Protein AF-A0A1Z9GY98-F1 (afdb_monomer)

pLDDT: mean 76.9, std 14.37, range [49.22, 94.06]

Mean predicted aligned error: 10.03 Å

Structure (mmCIF, N/CA/C/O backbone):
data_AF-A0A1Z9GY98-F1
#
_entry.id   AF-A0A1Z9GY98-F1
#
loop_
_atom_site.group_PDB
_atom_site.id
_atom_site.type_symbol
_atom_site.label_atom_id
_atom_site.label_alt_id
_atom_site.label_comp_id
_atom_site.label_asym_id
_atom_site.label_entity_id
_atom_site.label_seq_id
_atom_site.pdbx_PDB_ins_code
_atom_site.Cartn_x
_atom_site.Cartn_y
_atom_site.Cartn_z
_atom_site.occupancy
_atom_site.B_iso_or_equiv
_atom_site.auth_seq_id
_atom_site.auth_comp_id
_atom_site.auth_asym_id
_atom_site.auth_atom_id
_atom_site.pdbx_PDB_model_num
ATOM 1 N N . MET A 1 1 ? 24.346 -24.368 -17.189 1.00 52.72 1 MET A N 1
ATOM 2 C CA . MET A 1 1 ? 24.889 -23.141 -17.813 1.00 52.72 1 MET A CA 1
ATOM 3 C C . MET A 1 1 ? 23.763 -22.202 -18.255 1.00 52.72 1 MET A C 1
ATOM 5 O O . MET A 1 1 ? 23.745 -21.075 -17.799 1.00 52.72 1 MET A O 1
ATOM 9 N N . PHE A 1 2 ? 22.738 -22.701 -18.958 1.00 55.59 2 PHE A N 1
ATOM 10 C CA . PHE A 1 2 ? 21.555 -21.947 -19.426 1.00 55.59 2 PHE A CA 1
ATOM 11 C C . PHE A 1 2 ? 20.809 -21.083 -18.377 1.00 55.59 2 PHE A C 1
ATOM 13 O O . PHE A 1 2 ? 20.422 -19.958 -18.664 1.00 55.59 2 PHE A O 1
ATOM 20 N N . LEU A 1 3 ? 20.642 -21.569 -17.136 1.00 59.59 3 LEU A N 1
ATOM 21 C CA . LEU A 1 3 ? 19.925 -20.823 -16.086 1.00 59.59 3 LEU A CA 1
ATOM 22 C C . LEU A 1 3 ? 20.679 -19.600 -15.531 1.00 59.59 3 L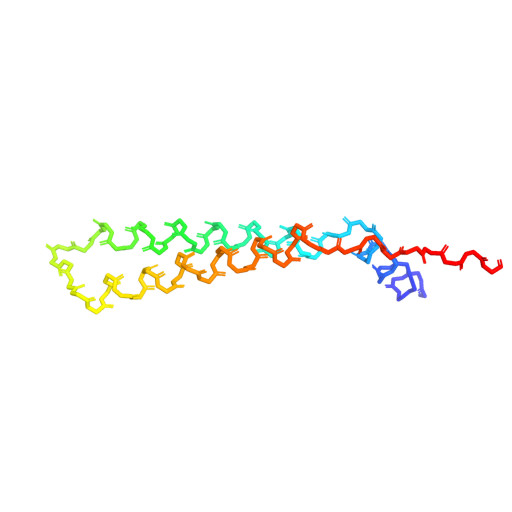EU A C 1
ATOM 24 O O . LEU A 1 3 ? 20.057 -18.778 -14.868 1.00 59.59 3 LEU A O 1
ATOM 28 N N . ARG A 1 4 ? 21.999 -19.475 -15.720 1.00 59.47 4 ARG A N 1
ATOM 29 C CA . ARG A 1 4 ? 22.763 -18.367 -15.113 1.00 59.47 4 ARG A CA 1
ATOM 30 C C . ARG A 1 4 ? 22.839 -17.131 -16.006 1.00 59.47 4 ARG A C 1
ATOM 32 O O . ARG A 1 4 ? 22.830 -16.028 -15.470 1.00 59.47 4 ARG A O 1
ATOM 39 N N . ASP A 1 5 ? 22.845 -17.318 -17.324 1.00 58.91 5 ASP A N 1
ATOM 40 C CA . ASP A 1 5 ? 23.116 -16.233 -18.272 1.00 58.91 5 ASP A CA 1
ATOM 41 C C . ASP A 1 5 ? 21.830 -15.615 -18.852 1.00 58.91 5 ASP A C 1
ATOM 43 O O . ASP A 1 5 ? 21.733 -14.393 -18.959 1.00 58.91 5 ASP A O 1
ATOM 47 N N . GLU A 1 6 ? 20.789 -16.413 -19.132 1.00 58.88 6 GLU A N 1
ATOM 48 C CA . GLU A 1 6 ? 19.558 -15.894 -19.756 1.00 58.88 6 GLU A CA 1
ATOM 49 C C . GLU A 1 6 ? 18.523 -15.354 -18.761 1.00 58.88 6 GLU A C 1
ATOM 51 O O . GLU A 1 6 ? 17.839 -14.380 -19.062 1.00 58.88 6 GLU A O 1
ATOM 56 N N . LEU A 1 7 ? 18.412 -15.923 -17.554 1.00 59.75 7 LEU A N 1
ATOM 57 C CA . LEU A 1 7 ? 17.475 -15.458 -16.517 1.00 59.75 7 LEU A CA 1
ATOM 58 C C . LEU A 1 7 ? 17.638 -13.971 -16.146 1.00 59.75 7 LEU A C 1
ATOM 60 O O . LEU A 1 7 ? 16.629 -13.259 -16.132 1.00 59.75 7 LEU A O 1
ATOM 64 N N . PRO A 1 8 ? 18.855 -13.456 -15.870 1.00 58.09 8 PRO A N 1
ATOM 65 C CA . PRO A 1 8 ? 19.035 -12.034 -15.583 1.00 58.09 8 PRO A CA 1
ATOM 66 C C . PRO A 1 8 ? 18.749 -11.154 -16.807 1.00 58.09 8 PRO A C 1
ATOM 68 O O . PRO A 1 8 ? 18.203 -10.060 -16.652 1.00 58.09 8 PRO A O 1
ATOM 71 N N . GLN A 1 9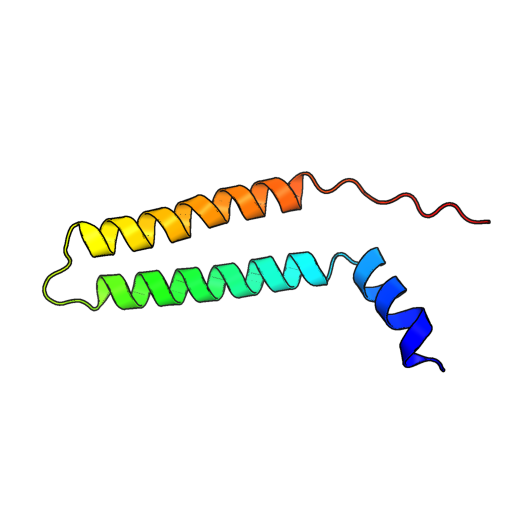 ? 19.034 -11.634 -18.022 1.00 57.81 9 GLN A N 1
ATOM 72 C CA . GLN A 1 9 ? 18.684 -10.930 -19.258 1.00 57.81 9 GLN A CA 1
ATOM 73 C C . GLN A 1 9 ? 17.168 -10.887 -19.485 1.00 57.81 9 GLN A C 1
ATOM 75 O O . GLN A 1 9 ? 16.642 -9.817 -19.771 1.00 57.81 9 GLN A O 1
ATOM 80 N N . PHE A 1 10 ? 16.436 -11.980 -19.274 1.00 56.75 10 PHE A N 1
ATOM 81 C CA . PH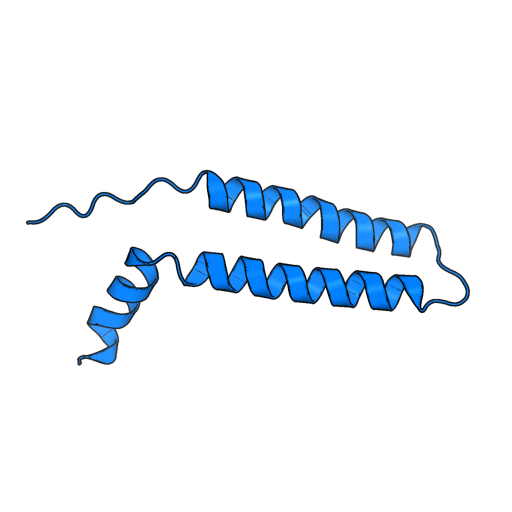E A 1 10 ? 14.977 -12.026 -19.426 1.00 56.75 10 PHE A CA 1
ATOM 82 C C . PHE A 1 10 ? 14.242 -11.197 -18.357 1.00 56.75 10 PHE A C 1
ATOM 84 O O . PHE A 1 10 ? 13.302 -10.462 -18.673 1.00 56.75 10 PHE A O 1
ATOM 91 N N . LEU A 1 11 ? 14.691 -11.263 -17.096 1.00 56.97 11 LEU A N 1
ATOM 92 C CA . LEU A 1 11 ? 14.132 -10.485 -15.979 1.00 56.97 11 LEU A CA 1
ATOM 93 C C . LEU A 1 11 ? 14.383 -8.977 -16.128 1.00 56.97 11 LEU A C 1
ATOM 95 O O . LEU A 1 11 ? 13.489 -8.180 -15.824 1.00 56.97 11 LEU A O 1
ATOM 99 N N . SER A 1 12 ? 15.568 -8.594 -16.613 1.00 56.19 12 SER A N 1
ATOM 100 C CA . SER A 1 12 ? 15.930 -7.198 -16.884 1.00 56.19 12 SER A CA 1
ATOM 101 C C . SER A 1 12 ? 15.173 -6.642 -18.095 1.00 56.19 12 SER A C 1
ATOM 103 O O . SER A 1 12 ? 14.573 -5.568 -18.021 1.00 56.19 12 SER A O 1
ATOM 105 N N . ASN A 1 13 ? 15.106 -7.403 -19.191 1.00 58.66 13 ASN A N 1
ATOM 106 C CA . ASN A 1 13 ? 14.577 -6.906 -20.460 1.00 58.66 13 ASN A CA 1
ATOM 107 C C . ASN A 1 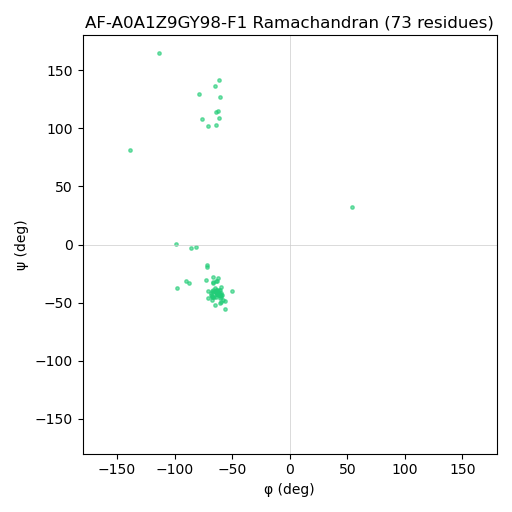13 ? 13.045 -6.727 -20.446 1.00 58.66 13 ASN A C 1
ATOM 109 O O . ASN A 1 13 ? 12.516 -5.824 -21.093 1.00 58.66 13 ASN A O 1
ATOM 113 N N . TRP A 1 14 ? 12.312 -7.534 -19.666 1.00 60.31 14 TRP A N 1
ATOM 114 C CA . TRP A 1 14 ? 10.842 -7.480 -19.638 1.00 60.31 14 TRP A CA 1
ATOM 115 C C . TRP A 1 14 ? 10.248 -6.682 -18.463 1.00 60.31 14 TRP A C 1
ATOM 117 O O . TRP A 1 14 ? 9.024 -6.544 -18.361 1.00 60.31 14 TRP A O 1
ATOM 127 N N . ARG A 1 15 ? 11.084 -6.103 -17.585 1.00 70.25 15 ARG A N 1
ATOM 128 C CA . ARG A 1 15 ? 10.636 -5.388 -16.368 1.00 70.25 15 ARG A CA 1
ATOM 129 C C . ARG A 1 15 ? 9.716 -6.249 -15.487 1.00 70.25 15 ARG A C 1
ATOM 131 O O . ARG A 1 15 ? 8.814 -5.736 -14.823 1.00 70.25 15 ARG A O 1
ATOM 138 N N . THR A 1 16 ? 9.928 -7.562 -15.479 1.00 69.06 16 THR A N 1
ATOM 139 C CA . THR A 1 16 ? 9.071 -8.519 -14.765 1.00 69.06 16 THR A CA 1
ATOM 140 C C . THR A 1 16 ? 9.169 -8.334 -13.254 1.00 69.06 16 THR A C 1
ATOM 142 O O . THR A 1 16 ? 8.147 -8.322 -12.576 1.00 69.06 16 THR A O 1
ATOM 145 N N . VAL A 1 17 ? 10.378 -8.091 -12.734 1.00 73.75 17 VAL A N 1
ATOM 146 C CA . VAL A 1 17 ? 10.619 -7.839 -11.303 1.00 73.75 17 VAL A CA 1
ATOM 147 C C . VAL A 1 17 ? 9.782 -6.664 -10.778 1.00 73.75 17 VAL A C 1
ATOM 149 O O . VAL A 1 17 ? 8.991 -6.876 -9.859 1.00 73.75 17 VAL A O 1
ATOM 152 N N . PRO A 1 18 ? 9.854 -5.450 -11.361 1.00 76.56 18 PRO A N 1
ATOM 153 C CA . PRO A 1 18 ? 9.055 -4.344 -10.852 1.00 76.56 18 PRO A CA 1
ATOM 154 C C . PRO A 1 18 ? 7.541 -4.540 -11.046 1.00 76.56 18 PRO A C 1
ATOM 156 O O . PRO A 1 18 ? 6.769 -4.071 -10.218 1.00 76.56 18 PRO A O 1
ATOM 159 N N . ARG A 1 19 ? 7.085 -5.282 -12.066 1.00 77.88 19 ARG A N 1
ATOM 160 C CA . ARG A 1 19 ? 5.654 -5.627 -12.215 1.00 77.88 19 ARG A CA 1
ATOM 161 C C . ARG A 1 19 ? 5.156 -6.566 -11.121 1.00 77.88 19 ARG A C 1
ATOM 163 O O . ARG A 1 19 ? 4.080 -6.339 -10.575 1.00 77.88 19 ARG A O 1
ATOM 170 N N . ILE A 1 20 ? 5.936 -7.595 -10.793 1.00 83.19 20 ILE A N 1
ATOM 171 C CA . ILE A 1 20 ? 5.613 -8.523 -9.703 1.00 83.19 20 ILE A CA 1
ATOM 172 C C . ILE A 1 20 ? 5.587 -7.768 -8.372 1.00 83.19 20 ILE A C 1
ATOM 174 O O . ILE A 1 20 ? 4.653 -7.952 -7.596 1.00 83.19 20 ILE A O 1
ATOM 178 N N . MET A 1 21 ? 6.543 -6.864 -8.133 1.00 81.12 21 MET A N 1
ATOM 179 C CA . MET A 1 21 ? 6.527 -6.017 -6.936 1.00 81.12 21 MET A CA 1
ATOM 180 C C . MET A 1 21 ? 5.267 -5.148 -6.854 1.00 81.12 21 MET A C 1
ATOM 182 O O . MET A 1 21 ? 4.666 -5.080 -5.788 1.00 81.12 21 MET A O 1
ATOM 186 N N . MET A 1 22 ? 4.814 -4.550 -7.963 1.00 83.69 22 MET A N 1
ATOM 187 C CA . MET A 1 22 ? 3.557 -3.787 -7.992 1.00 83.69 22 MET A CA 1
ATOM 188 C C . MET A 1 22 ? 2.332 -4.656 -7.671 1.00 83.69 22 MET A C 1
ATOM 190 O O . MET A 1 22 ? 1.457 -4.227 -6.920 1.00 83.69 22 MET A O 1
ATOM 194 N N . ALA A 1 23 ? 2.271 -5.878 -8.206 1.00 86.50 23 ALA A N 1
ATOM 195 C CA . ALA A 1 23 ? 1.173 -6.806 -7.932 1.00 86.50 23 ALA A CA 1
ATOM 196 C C . ALA A 1 23 ? 1.150 -7.255 -6.460 1.00 86.50 23 ALA A C 1
ATOM 198 O O . ALA A 1 23 ? 0.101 -7.220 -5.817 1.00 86.50 23 ALA A O 1
ATOM 199 N N . LEU A 1 24 ? 2.313 -7.613 -5.905 1.00 88.44 24 LEU A N 1
ATOM 200 C CA . LEU A 1 24 ? 2.462 -7.948 -4.486 1.00 88.44 24 LEU A CA 1
ATOM 201 C C . LEU A 1 24 ? 2.076 -6.769 -3.590 1.00 88.44 24 LEU A C 1
ATOM 203 O O . LEU A 1 24 ? 1.412 -6.963 -2.574 1.00 88.44 24 LEU A O 1
ATOM 207 N N . TYR A 1 25 ? 2.432 -5.548 -3.987 1.00 87.81 25 TYR A N 1
ATOM 208 C CA . TYR A 1 25 ? 2.068 -4.346 -3.247 1.00 87.81 25 TYR A CA 1
ATOM 209 C C . TYR A 1 25 ? 0.553 -4.131 -3.197 1.00 87.81 25 TYR A C 1
ATOM 211 O O . TYR A 1 25 ? 0.005 -3.846 -2.134 1.00 87.81 25 TYR A O 1
ATOM 219 N N . GLY A 1 26 ? -0.143 -4.337 -4.319 1.00 88.50 26 GLY A N 1
ATOM 220 C CA . GLY A 1 26 ? -1.607 -4.302 -4.358 1.00 88.50 26 GLY A CA 1
ATOM 221 C C . GLY A 1 26 ? -2.250 -5.340 -3.431 1.00 88.50 26 GLY A C 1
ATOM 222 O O . GLY A 1 26 ? -3.248 -5.048 -2.774 1.00 88.50 26 GLY A O 1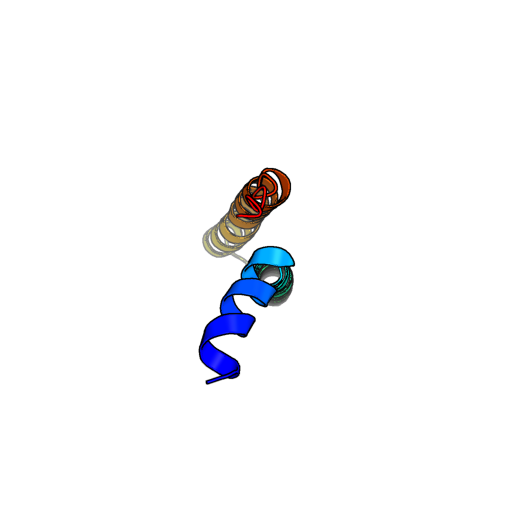
ATOM 223 N N . LEU A 1 27 ? -1.647 -6.525 -3.315 1.00 90.81 27 LEU A N 1
ATOM 224 C CA . LEU A 1 27 ? -2.117 -7.583 -2.418 1.00 90.81 27 LEU A CA 1
ATOM 225 C C . LEU A 1 27 ? -1.940 -7.193 -0.940 1.00 90.81 27 LEU A C 1
ATOM 227 O O . LEU A 1 27 ? -2.876 -7.329 -0.151 1.00 90.81 27 LEU A O 1
ATOM 231 N N . VAL A 1 28 ? -0.776 -6.644 -0.577 1.00 90.00 28 VAL A N 1
ATOM 232 C CA . VAL A 1 28 ? -0.499 -6.126 0.777 1.00 90.00 28 VAL A CA 1
ATOM 233 C C . VAL A 1 28 ? -1.446 -4.982 1.132 1.00 90.00 28 VAL A C 1
ATOM 235 O O . VAL A 1 28 ? -1.973 -4.944 2.245 1.00 90.00 28 VAL A O 1
ATOM 238 N N . PHE A 1 29 ? -1.705 -4.080 0.186 1.00 90.50 29 PHE A N 1
ATOM 239 C CA . PHE A 1 29 ? -2.654 -2.986 0.356 1.00 90.50 29 PHE A CA 1
ATOM 240 C C . PHE A 1 29 ? -4.064 -3.507 0.636 1.00 90.50 29 PHE A C 1
ATOM 242 O O . PHE A 1 29 ? -4.686 -3.116 1.622 1.00 90.50 29 PHE A O 1
ATOM 249 N N . TYR A 1 30 ? -4.549 -4.433 -0.194 1.00 90.94 30 TYR A N 1
ATOM 250 C CA . TYR A 1 30 ? -5.865 -5.038 -0.020 1.00 90.94 30 TYR A CA 1
ATOM 251 C C . TYR A 1 30 ? -5.994 -5.709 1.349 1.00 90.94 30 TYR A C 1
ATOM 253 O O . TYR A 1 30 ? -6.955 -5.456 2.070 1.00 90.94 30 TYR A O 1
ATOM 261 N N . ASN A 1 31 ? -5.000 -6.506 1.745 1.00 93.06 31 ASN A N 1
ATOM 262 C CA . ASN A 1 31 ? -5.009 -7.183 3.038 1.00 93.06 31 ASN A CA 1
ATOM 263 C C . ASN A 1 31 ? -5.000 -6.189 4.214 1.00 93.06 31 ASN A C 1
ATOM 265 O O . ASN A 1 31 ? -5.778 -6.340 5.151 1.00 93.06 31 ASN A O 1
ATOM 269 N N . THR A 1 32 ? -4.191 -5.131 4.119 1.00 91.75 32 THR A N 1
ATOM 270 C CA . THR A 1 32 ? -4.094 -4.074 5.137 1.00 91.75 32 THR A CA 1
ATOM 271 C C . THR A 1 32 ? -5.414 -3.314 5.297 1.00 91.75 32 THR A C 1
ATOM 273 O O . THR A 1 32 ? -5.844 -3.053 6.420 1.00 91.75 32 THR A O 1
ATOM 276 N N . MET A 1 33 ? -6.095 -3.008 4.188 1.00 91.00 33 MET A N 1
ATOM 277 C CA . MET A 1 33 ? -7.417 -2.372 4.201 1.00 91.00 33 MET A CA 1
ATOM 278 C C . MET A 1 33 ? -8.487 -3.292 4.792 1.00 91.00 33 MET A C 1
ATOM 280 O O . MET A 1 33 ? -9.281 -2.849 5.616 1.00 91.00 33 MET A O 1
ATOM 284 N N . GLN A 1 34 ? -8.502 -4.568 4.396 1.00 92.81 34 GLN A N 1
ATOM 285 C CA . GLN A 1 34 ? -9.447 -5.551 4.933 1.00 92.81 34 GLN A CA 1
ATOM 286 C C . GLN A 1 34 ? -9.254 -5.749 6.439 1.00 92.81 34 GLN A C 1
ATOM 288 O O . GLN A 1 34 ? -10.230 -5.751 7.182 1.00 92.81 34 GLN A O 1
ATOM 293 N N . TRP A 1 35 ? -8.004 -5.842 6.900 1.00 92.31 35 TRP A N 1
ATOM 294 C CA . TRP A 1 35 ? -7.688 -5.906 8.324 1.00 92.31 35 TRP A CA 1
ATOM 295 C C . TRP A 1 35 ? -8.169 -4.660 9.076 1.00 92.31 35 TRP A C 1
ATOM 297 O O . TRP A 1 35 ? -8.805 -4.797 10.116 1.00 92.31 35 TRP A O 1
ATOM 307 N N . PHE A 1 36 ? -7.923 -3.458 8.543 1.00 90.75 36 PHE A N 1
ATOM 308 C CA . PHE A 1 36 ? -8.332 -2.213 9.196 1.00 90.75 36 PHE A CA 1
ATOM 309 C C . PHE A 1 36 ? -9.856 -2.078 9.307 1.00 90.75 36 PHE A C 1
ATOM 311 O O . PHE A 1 36 ? -10.365 -1.672 10.347 1.00 90.75 36 PHE A O 1
ATOM 318 N N . MET A 1 37 ? -10.584 -2.457 8.254 1.00 89.50 37 MET A N 1
ATOM 319 C CA . MET A 1 37 ? -12.050 -2.421 8.226 1.00 89.50 37 MET A CA 1
ATOM 320 C C . MET A 1 37 ? -12.702 -3.500 9.102 1.00 89.50 37 MET A C 1
ATOM 322 O O . MET A 1 37 ? -13.871 -3.367 9.447 1.00 89.50 37 MET A O 1
ATOM 326 N N . ALA A 1 38 ? -11.969 -4.560 9.454 1.00 94.06 38 ALA A N 1
ATOM 327 C CA . ALA A 1 38 ? -12.448 -5.638 10.318 1.00 94.06 38 ALA A CA 1
ATOM 328 C C . ALA A 1 38 ? -12.275 -5.349 11.823 1.0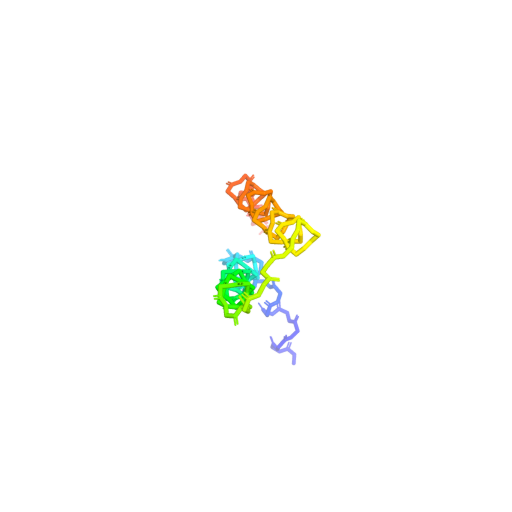0 94.06 38 ALA A C 1
ATOM 330 O O . ALA A 1 38 ? -12.658 -6.175 12.649 1.00 94.06 38 ALA A O 1
ATOM 331 N N . LEU A 1 39 ? -11.674 -4.217 12.200 1.00 90.88 39 LEU A N 1
ATOM 332 C CA . LEU A 1 39 ? -11.491 -3.836 13.601 1.00 90.88 39 LEU A CA 1
ATOM 333 C C . LEU A 1 39 ? -12.790 -3.264 14.188 1.00 90.88 39 LEU A C 1
ATOM 335 O O . LEU A 1 39 ? -13.338 -2.310 13.645 1.00 90.88 39 LEU A O 1
ATOM 339 N N . ASP A 1 40 ? -13.222 -3.774 15.347 1.00 88.44 40 ASP A N 1
ATOM 340 C CA . ASP A 1 40 ? -14.408 -3.268 16.067 1.00 88.44 40 ASP A CA 1
ATOM 341 C C . ASP A 1 40 ? -14.251 -1.813 16.547 1.00 88.44 40 ASP A C 1
ATOM 343 O O . ASP A 1 40 ? -15.223 -1.065 16.633 1.00 88.44 40 ASP A O 1
ATOM 347 N N . ALA A 1 41 ? -13.022 -1.399 16.869 1.00 89.38 41 ALA A N 1
ATOM 348 C CA . ALA A 1 41 ? -12.704 -0.054 17.342 1.00 89.38 41 ALA A CA 1
ATOM 349 C C . ALA A 1 41 ? -11.400 0.449 16.696 1.00 89.38 41 ALA A C 1
ATOM 351 O O . ALA A 1 41 ? -10.329 0.353 17.308 1.00 89.38 41 ALA A O 1
ATOM 352 N N . PRO A 1 42 ? -11.452 0.955 15.450 1.00 86.88 42 PRO A N 1
ATOM 353 C CA . PRO A 1 42 ? -10.270 1.476 14.777 1.00 86.88 42 PRO A CA 1
ATOM 354 C C . PRO A 1 42 ? -9.742 2.720 15.502 1.00 86.88 42 PRO A C 1
ATOM 356 O O . PRO A 1 42 ? -10.504 3.606 15.892 1.00 86.88 42 PRO A O 1
ATOM 359 N N . ASN A 1 43 ? -8.422 2.799 15.673 1.00 92.69 43 ASN A N 1
ATOM 360 C CA . ASN A 1 43 ? -7.761 3.930 16.324 1.00 92.69 43 ASN A CA 1
ATOM 361 C C . ASN A 1 43 ? -6.876 4.741 15.358 1.00 92.69 43 ASN A C 1
ATOM 363 O O . ASN A 1 43 ? -6.501 4.288 14.273 1.00 92.69 43 ASN A O 1
ATOM 367 N N . ASN A 1 44 ? -6.496 5.951 15.781 1.00 91.06 44 ASN A N 1
ATOM 368 C CA . ASN A 1 44 ? -5.700 6.870 14.960 1.00 91.06 44 ASN A CA 1
ATOM 369 C C . ASN A 1 44 ? -4.308 6.325 14.594 1.00 91.06 44 ASN A C 1
ATOM 371 O O . ASN A 1 44 ? -3.785 6.660 13.533 1.00 91.06 44 ASN A O 1
ATOM 375 N N . ALA A 1 45 ? -3.706 5.472 15.429 1.00 90.62 45 ALA A N 1
ATOM 376 C CA . ALA A 1 45 ? -2.409 4.869 15.123 1.00 90.62 45 ALA A CA 1
ATOM 377 C C . ALA A 1 45 ? -2.519 3.830 13.992 1.00 90.62 45 ALA A C 1
ATOM 379 O O . ALA A 1 45 ? -1.679 3.799 13.092 1.00 90.62 45 ALA A O 1
ATOM 380 N N . GLN A 1 46 ? -3.585 3.026 13.989 1.00 88.44 46 GLN A N 1
ATOM 381 C CA . GLN A 1 46 ? -3.883 2.054 12.935 1.00 88.44 46 GLN A CA 1
ATOM 382 C C . GLN A 1 46 ? -4.241 2.754 11.618 1.00 88.44 46 GLN A C 1
ATOM 384 O O . GLN A 1 46 ? -3.751 2.355 10.563 1.00 88.44 46 GLN A O 1
ATOM 389 N N . ALA A 1 47 ? -5.006 3.848 11.678 1.00 90.12 47 ALA A N 1
ATOM 390 C CA . ALA A 1 47 ? -5.277 4.684 10.507 1.00 90.12 47 ALA A CA 1
ATOM 391 C C . ALA A 1 47 ? -3.983 5.295 9.933 1.00 90.12 47 ALA A C 1
ATOM 393 O O . ALA A 1 47 ? -3.791 5.337 8.716 1.00 90.12 47 ALA A O 1
ATOM 394 N N . GLY A 1 48 ? -3.058 5.707 10.808 1.00 92.12 48 GLY A N 1
ATOM 395 C CA . GLY A 1 48 ? -1.726 6.171 10.421 1.00 92.12 48 GLY A CA 1
ATOM 396 C C . GLY A 1 48 ? -0.910 5.099 9.693 1.00 92.12 48 GLY A C 1
ATOM 397 O O . GLY A 1 48 ? -0.314 5.387 8.657 1.00 92.12 48 GLY A O 1
ATOM 398 N N . PHE A 1 49 ? -0.933 3.852 10.173 1.00 90.75 49 PHE A N 1
ATOM 399 C CA . PHE A 1 49 ? -0.276 2.728 9.497 1.00 90.75 49 PHE A CA 1
ATOM 400 C C . PHE A 1 49 ? -0.824 2.511 8.081 1.00 90.75 49 PHE A C 1
ATOM 402 O O . PHE A 1 49 ? -0.048 2.462 7.124 1.00 90.75 49 PHE A O 1
ATOM 409 N N . VAL A 1 50 ? -2.151 2.462 7.930 1.00 91.19 50 VAL A N 1
ATOM 410 C CA . VAL A 1 50 ? -2.800 2.316 6.617 1.00 91.19 50 VAL A CA 1
ATOM 411 C C . VAL A 1 50 ? -2.403 3.465 5.685 1.00 91.19 50 VAL A C 1
ATOM 413 O O . VAL A 1 50 ? -2.045 3.223 4.535 1.00 91.19 50 VAL A O 1
ATOM 416 N N . SER A 1 51 ? -2.379 4.703 6.185 1.00 90.50 51 SER A N 1
ATOM 417 C CA . SER A 1 51 ? -1.959 5.886 5.420 1.00 90.50 51 SER A CA 1
ATOM 418 C C . SER A 1 51 ? -0.519 5.781 4.902 1.00 90.50 51 SER A C 1
ATOM 420 O O . SER A 1 51 ? -0.262 6.055 3.729 1.00 90.50 51 SER A O 1
ATOM 422 N N . VAL A 1 52 ? 0.420 5.309 5.730 1.00 91.69 52 VAL A N 1
ATOM 423 C CA . VAL A 1 52 ? 1.817 5.094 5.311 1.00 91.69 52 VAL A CA 1
ATOM 424 C C . VAL A 1 52 ? 1.911 4.011 4.233 1.00 91.69 52 VAL A C 1
ATOM 426 O O . VAL A 1 52 ? 2.642 4.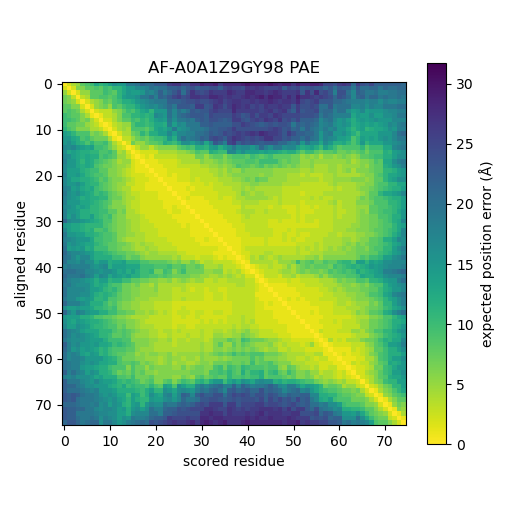187 3.255 1.00 91.69 52 VAL A O 1
ATOM 429 N N . VAL A 1 53 ? 1.145 2.923 4.365 1.00 90.25 53 VAL A N 1
ATOM 430 C CA . VAL A 1 53 ? 1.066 1.860 3.347 1.00 90.25 53 VAL A CA 1
ATOM 431 C C . VAL A 1 53 ? 0.479 2.396 2.034 1.00 90.25 53 VAL A C 1
ATOM 433 O O . VAL A 1 53 ? 0.974 2.071 0.961 1.00 90.25 53 VAL A O 1
ATOM 436 N N . VAL A 1 54 ? -0.523 3.275 2.073 1.00 87.81 54 VAL A N 1
ATOM 437 C CA . VAL A 1 54 ? -1.062 3.911 0.855 1.00 87.81 54 VAL A CA 1
ATOM 438 C C . VAL A 1 54 ? -0.030 4.855 0.222 1.00 87.81 54 VAL A C 1
ATOM 440 O O . VAL A 1 54 ? 0.219 4.796 -0.985 1.00 87.81 54 VAL A O 1
ATOM 443 N N . GLY A 1 55 ? 0.597 5.711 1.033 1.00 87.56 55 GLY A N 1
ATOM 444 C CA . GLY A 1 55 ? 1.539 6.735 0.575 1.00 87.56 55 GLY A CA 1
ATOM 445 C C . GLY A 1 55 ? 2.810 6.151 -0.042 1.00 87.56 55 GLY A C 1
ATOM 446 O O . GLY A 1 55 ? 3.255 6.606 -1.099 1.00 87.56 55 GLY A O 1
ATOM 447 N N . ALA A 1 56 ? 3.363 5.094 0.555 1.00 87.50 56 ALA A N 1
ATOM 448 C CA . ALA A 1 56 ? 4.512 4.391 -0.009 1.00 87.50 56 ALA A CA 1
ATOM 449 C C . ALA A 1 56 ? 4.181 3.747 -1.373 1.00 87.50 56 ALA A C 1
ATOM 451 O O . ALA A 1 56 ? 5.039 3.723 -2.259 1.00 87.50 56 ALA A O 1
ATOM 452 N N . GLY A 1 57 ? 2.937 3.313 -1.599 1.00 83.50 57 GLY A N 1
ATOM 453 C CA . GLY A 1 57 ? 2.488 2.766 -2.883 1.00 83.50 57 GLY A CA 1
ATOM 454 C C . GLY A 1 57 ? 2.547 3.768 -4.031 1.00 83.50 57 GLY A C 1
ATOM 455 O O . GLY A 1 57 ? 2.981 3.425 -5.133 1.00 83.50 57 GLY A O 1
ATOM 456 N N . ALA A 1 58 ? 2.184 5.025 -3.766 1.00 81.75 58 ALA A N 1
ATOM 457 C CA . ALA A 1 58 ? 2.271 6.096 -4.756 1.00 81.75 58 ALA A CA 1
ATOM 458 C C . ALA A 1 58 ? 3.727 6.378 -5.170 1.00 81.75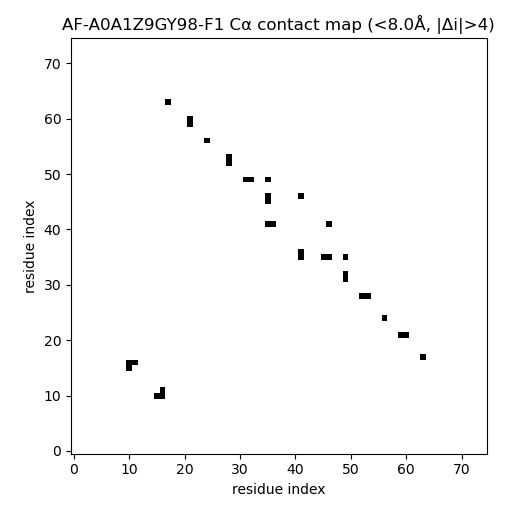 58 ALA A C 1
ATOM 460 O O . ALA A 1 58 ? 4.010 6.566 -6.356 1.00 81.75 58 ALA A O 1
ATOM 461 N N . ALA A 1 59 ? 4.664 6.335 -4.216 1.00 82.69 59 ALA A N 1
ATOM 462 C CA . ALA A 1 59 ? 6.090 6.494 -4.495 1.00 82.69 59 ALA A CA 1
ATOM 463 C C . ALA A 1 59 ? 6.634 5.352 -5.374 1.00 82.69 59 ALA A C 1
ATOM 465 O O . ALA A 1 59 ? 7.314 5.609 -6.371 1.00 82.69 59 ALA A O 1
ATOM 466 N N . TRP A 1 60 ? 6.279 4.100 -5.063 1.00 75.81 60 TRP A N 1
ATOM 467 C CA . TRP A 1 60 ? 6.659 2.934 -5.872 1.00 75.81 60 TRP A CA 1
ATOM 468 C C . TRP A 1 60 ? 6.095 2.993 -7.290 1.00 75.81 60 TRP A C 1
ATOM 470 O O . TRP A 1 60 ? 6.822 2.727 -8.252 1.00 75.81 60 TRP A O 1
ATOM 480 N N . PHE A 1 61 ? 4.833 3.399 -7.436 1.00 76.62 61 PHE A N 1
ATOM 481 C CA . PHE A 1 61 ? 4.227 3.596 -8.749 1.00 76.62 61 PHE A CA 1
ATOM 482 C C . PHE A 1 61 ? 4.967 4.679 -9.546 1.00 76.62 61 PHE A C 1
ATOM 484 O O . PHE A 1 61 ? 5.298 4.467 -10.712 1.00 76.62 61 P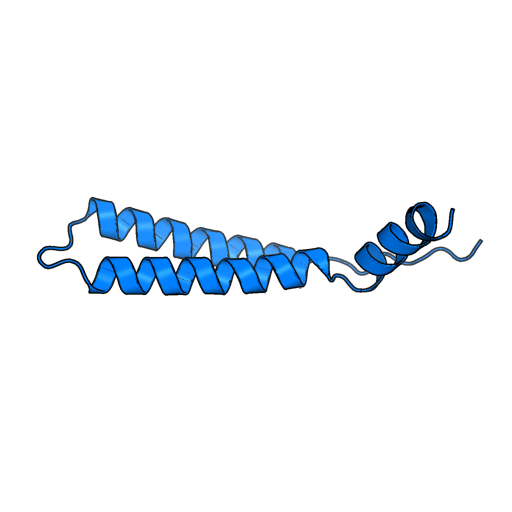HE A O 1
ATOM 491 N N . GLY A 1 62 ? 5.316 5.802 -8.910 1.00 75.75 62 GLY A N 1
ATOM 492 C CA . GLY A 1 62 ? 6.088 6.876 -9.537 1.00 75.75 62 GLY A CA 1
ATOM 493 C C . GLY A 1 62 ? 7.461 6.420 -10.042 1.00 75.75 62 GLY A C 1
ATOM 494 O O . GLY A 1 62 ? 7.823 6.717 -11.184 1.00 75.75 62 GLY A O 1
ATOM 495 N N . LEU A 1 63 ? 8.196 5.647 -9.235 1.00 75.25 63 LEU A N 1
ATOM 496 C CA . LEU A 1 63 ? 9.485 5.059 -9.621 1.00 75.25 63 LEU A CA 1
ATOM 497 C C . LEU A 1 63 ? 9.335 4.043 -10.761 1.00 75.25 63 LEU A C 1
ATOM 499 O O . LEU A 1 63 ? 10.170 3.998 -11.667 1.00 75.25 63 LEU A O 1
ATOM 503 N N . TYR A 1 64 ? 8.257 3.257 -10.753 1.00 71.94 64 TYR A N 1
ATOM 504 C CA . TYR A 1 64 ? 7.968 2.319 -11.830 1.00 71.94 64 TYR A CA 1
ATOM 505 C C . TYR A 1 64 ? 7.688 3.048 -13.149 1.00 71.94 64 TYR A C 1
ATOM 507 O O . TYR A 1 64 ? 8.336 2.752 -14.153 1.00 71.94 64 TYR A O 1
ATOM 515 N N . VAL A 1 65 ? 6.778 4.024 -13.180 1.00 70.69 65 VAL A N 1
ATOM 516 C CA . VAL A 1 65 ? 6.407 4.721 -14.427 1.00 70.69 65 VAL A CA 1
ATOM 517 C C . VAL A 1 65 ? 7.573 5.548 -14.989 1.00 70.69 65 VAL A C 1
ATOM 519 O O . VAL A 1 65 ? 7.740 5.602 -16.206 1.00 70.69 65 VAL A O 1
ATOM 522 N N . ASN A 1 66 ? 8.444 6.100 -14.134 1.00 68.75 66 ASN A N 1
ATOM 523 C CA . ASN A 1 66 ? 9.643 6.839 -14.563 1.00 68.75 66 ASN A CA 1
ATOM 524 C C . ASN A 1 66 ? 10.853 5.969 -14.948 1.00 68.75 66 ASN A C 1
ATOM 526 O O . ASN A 1 66 ? 11.882 6.506 -15.363 1.00 68.75 66 ASN A O 1
ATOM 530 N N . GLY A 1 67 ? 10.776 4.639 -14.837 1.00 65.56 67 GLY A N 1
ATOM 531 C CA . GLY A 1 67 ? 11.883 3.769 -15.234 1.00 65.56 67 GLY A CA 1
ATOM 532 C C . GLY A 1 67 ? 12.202 3.926 -16.726 1.00 65.56 67 GLY A C 1
ATOM 533 O O . GLY A 1 67 ? 11.423 3.475 -17.569 1.00 65.56 67 GLY A O 1
ATOM 534 N N . LYS A 1 68 ? 13.336 4.549 -17.068 1.00 59.19 68 LYS A N 1
ATOM 535 C CA . LYS A 1 68 ? 13.809 4.675 -18.457 1.00 59.19 68 LYS A CA 1
ATOM 536 C C . LYS A 1 68 ? 14.057 3.286 -19.054 1.00 59.19 68 LYS A C 1
ATOM 538 O O . LYS A 1 68 ? 14.547 2.393 -18.363 1.00 59.19 68 LYS A O 1
ATOM 543 N N . LYS A 1 69 ? 13.725 3.092 -20.337 1.00 57.22 69 LYS A N 1
ATOM 544 C CA . LYS A 1 69 ? 14.140 1.888 -21.074 1.00 57.22 69 LYS A CA 1
ATOM 545 C C . LYS A 1 69 ? 15.667 1.856 -21.099 1.00 57.22 69 LYS A C 1
ATOM 547 O O . LYS A 1 69 ? 16.295 2.843 -21.468 1.00 57.22 69 LYS A O 1
ATOM 552 N N . THR A 1 70 ? 16.255 0.747 -20.676 1.00 56.69 70 THR A N 1
ATOM 553 C CA . THR A 1 70 ? 17.691 0.525 -20.820 1.00 56.69 70 THR A CA 1
ATOM 554 C C . THR A 1 70 ? 17.943 0.173 -22.284 1.00 56.69 70 THR A C 1
ATOM 556 O O . THR A 1 70 ? 17.535 -0.898 -22.730 1.00 56.69 70 THR A O 1
ATOM 559 N N . ASP A 1 71 ? 18.545 1.080 -23.056 1.00 56.06 71 ASP A N 1
ATOM 560 C CA . ASP A 1 71 ? 18.952 0.777 -24.430 1.00 56.06 71 ASP A CA 1
ATOM 561 C C . ASP A 1 71 ? 20.029 -0.311 -24.405 1.00 56.06 71 ASP A C 1
ATOM 563 O O . ASP A 1 71 ? 21.137 -0.117 -23.897 1.00 56.06 71 ASP A O 1
ATOM 567 N N . ILE A 1 72 ? 19.694 -1.482 -24.946 1.00 59.22 72 ILE A N 1
ATOM 568 C CA . ILE A 1 72 ? 20.649 -2.570 -25.124 1.00 59.22 72 ILE A CA 1
ATOM 569 C C . ILE A 1 72 ? 21.599 -2.148 -26.244 1.00 59.22 72 ILE A C 1
ATOM 571 O O . ILE A 1 72 ? 21.254 -2.221 -27.424 1.00 59.22 72 ILE A O 1
ATOM 575 N N . LYS A 1 73 ? 22.812 -1.705 -25.889 1.00 58.72 73 LYS A N 1
ATOM 576 C CA . LYS A 1 73 ? 23.886 -1.540 -26.874 1.00 58.72 73 LYS A CA 1
ATOM 577 C C . LYS A 1 73 ? 24.243 -2.914 -27.433 1.00 58.72 73 LYS A C 1
ATOM 579 O O . LYS A 1 73 ? 24.914 -3.707 -26.777 1.00 58.72 73 LYS A O 1
ATOM 584 N N . LYS A 1 74 ? 23.766 -3.183 -28.648 1.00 49.22 74 LYS A N 1
ATOM 585 C CA . LYS A 1 74 ? 24.195 -4.312 -29.471 1.00 49.22 74 LYS A CA 1
ATOM 586 C C . LYS A 1 74 ? 25.685 -4.105 -29.760 1.00 49.22 74 LYS A C 1
ATOM 588 O O . LYS A 1 74 ? 26.047 -3.082 -30.340 1.00 49.22 74 LYS A O 1
ATOM 593 N N . LYS A 1 75 ? 26.524 -5.000 -29.239 1.00 50.88 75 LYS A N 1
ATOM 594 C CA . LYS A 1 75 ? 27.951 -5.042 -29.561 1.00 50.88 75 LYS A CA 1
ATOM 595 C C . LYS A 1 75 ? 28.137 -5.644 -30.948 1.00 50.88 75 LYS A C 1
ATOM 597 O O . LYS A 1 75 ? 27.344 -6.555 -31.279 1.00 50.88 75 LYS A O 1
#

Secondary structure (DSSP, 8-state):
-HHHHHHHHHHHHTTHHHHHHHHHHHHHHHHHHHHHHT-SS--HHHHHHHHHHHHHHHHHHHHHHT---------

Nearest PDB structures (foldseek):
  5vyk-assembly1_A  TM=6.327E-01  e=6.993E+00  Homo sapiens
  8th8-assembly1_H  TM=5.374E-01  e=5.054E+00  Tetrahymena thermophila

Sequence (75 aa):
MFLRDELPQFLSNWRTVPRIMMALYGLVFYNTMQWFMALDAPNNAQAGFVSVVVGAGAAWFGLYVNGKKTDIKKK

Radius of gyration: 18.14 Å; Cα contacts (8 Å, |Δi|>4): 17; chains: 1; bounding box: 42×30×47 Å

Solvent-accessible surface area (backbone atoms only — not comparable to full-atom values): 4574 Å² total; per-residue (Å²): 115,72,76,72,66,49,50,61,51,54,41,61,73,66,48,47,61,65,52,52,52,52,53,52,47,52,51,53,49,52,52,52,51,54,56,55,73,68,45,96,74,76,48,74,68,59,53,48,52,53,49,50,59,54,54,53,50,56,52,52,49,53,56,57,74,65,56,72,83,79,80,80,81,82,126

Foldseek 3Di:
DVCPPVVVVVCLQPVVVLVVVLVVLVVVLVVLVVVQVPDPDHDPVSVVVNVVSVVVSVVSVVCVVPDDRDPPPDD